Protein AF-A0A5D6Y4S0-F1 (afdb_monomer_lite)

pLDDT: mean 73.16, std 20.16, range [40.16, 93.31]

Foldseek 3Di:
DDDDDDDDDDPPPPPPPPPPDDDPDDDDDDPDDDDDPVLLVVLLVVCVVCVPDQLQNSQVCSCVVVVGPDGHDSVRSVVSNVPDD

Secondary structure (DSSP, 8-state):
----------S-SSSSSSSS----------------HHHHHHHHHHHHH-TTS-HHHHHHHHHHHHT-SSPPPHHHHHHHHHH--

Radius of gyration: 20.18 Å; chains: 1; bounding box: 66×24×46 Å

Structure (mmCIF, N/CA/C/O backbone):
data_AF-A0A5D6Y4S0-F1
#
_entry.id   AF-A0A5D6Y4S0-F1
#
loop_
_atom_site.group_PDB
_atom_site.id
_atom_site.type_symbol
_atom_site.label_atom_id
_atom_site.label_alt_id
_atom_site.label_comp_id
_atom_site.label_asym_id
_atom_site.label_entity_id
_atom_site.label_seq_id
_atom_site.pdbx_PDB_ins_code
_atom_site.Cartn_x
_atom_site.Cartn_y
_atom_site.Cartn_z
_atom_site.occupancy
_atom_site.B_iso_or_equiv
_atom_site.auth_seq_id
_atom_site.auth_comp_id
_atom_site.auth_asym_id
_atom_site.auth_atom_id
_atom_site.pdbx_PDB_mode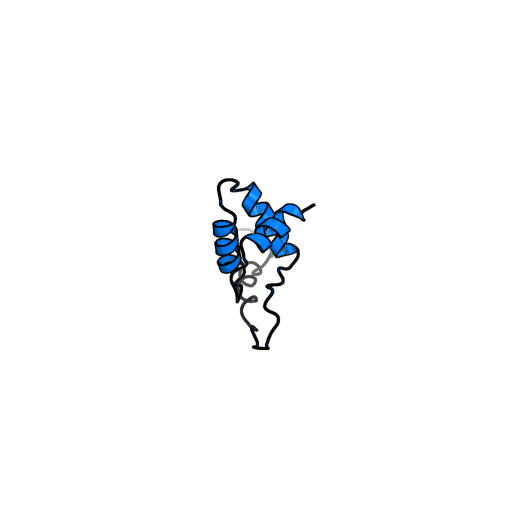l_num
ATOM 1 N N . MET A 1 1 ? 48.718 10.482 35.234 1.00 40.16 1 MET A N 1
ATOM 2 C CA . MET A 1 1 ? 47.981 9.992 34.049 1.00 40.16 1 MET A CA 1
ATOM 3 C C . MET A 1 1 ? 46.584 10.585 34.099 1.00 40.16 1 MET A C 1
ATOM 5 O O . MET A 1 1 ? 45.947 10.514 35.139 1.00 40.16 1 MET A O 1
ATOM 9 N N . TRP A 1 2 ? 46.200 11.305 33.047 1.00 40.59 2 TRP A N 1
ATOM 10 C CA . TRP A 1 2 ? 45.026 12.177 33.002 1.00 40.59 2 TRP A CA 1
ATOM 11 C C . TRP A 1 2 ? 43.698 11.414 32.937 1.00 40.59 2 TRP A C 1
ATOM 13 O O . TRP A 1 2 ? 43.522 10.545 32.088 1.00 40.59 2 TRP A O 1
ATOM 23 N N . CYS A 1 3 ? 42.740 11.832 33.769 1.00 42.94 3 CYS A N 1
ATOM 24 C CA . CYS A 1 3 ? 41.313 11.639 33.530 1.00 42.94 3 CYS A CA 1
ATOM 25 C C . CYS A 1 3 ? 40.872 12.498 32.335 1.00 42.94 3 CYS A C 1
ATOM 27 O O . CYS A 1 3 ? 41.146 13.701 32.311 1.00 42.94 3 CYS A O 1
ATOM 29 N N . LYS A 1 4 ? 40.130 11.917 31.386 1.00 49.09 4 LYS A N 1
ATOM 30 C CA . LYS A 1 4 ? 39.271 12.674 30.466 1.00 49.09 4 LYS A CA 1
ATOM 31 C C . LYS A 1 4 ? 37.826 12.193 30.571 1.00 49.09 4 LYS A C 1
ATOM 33 O O . LYS A 1 4 ? 37.543 11.001 30.614 1.00 49.09 4 LYS A O 1
ATOM 38 N N . LYS A 1 5 ? 36.971 13.205 30.665 1.00 46.03 5 LYS A N 1
ATOM 39 C CA . LYS A 1 5 ? 35.521 13.244 30.822 1.00 46.03 5 LYS A CA 1
ATOM 40 C C . LYS A 1 5 ? 34.758 12.880 29.541 1.00 46.03 5 LYS A C 1
ATOM 42 O O . LYS A 1 5 ? 35.256 13.121 28.448 1.00 46.03 5 LYS A O 1
ATOM 47 N N . GLU A 1 6 ? 33.526 12.416 29.765 1.00 45.16 6 GLU A N 1
ATOM 48 C CA . GLU A 1 6 ? 32.270 12.700 29.042 1.00 45.16 6 GLU A CA 1
ATOM 49 C C . GLU A 1 6 ? 32.245 12.703 27.502 1.00 45.16 6 GLU A C 1
ATOM 51 O O . GLU A 1 6 ? 32.706 13.627 26.837 1.00 45.16 6 GLU A O 1
ATOM 56 N N . SER A 1 7 ? 31.465 11.772 26.950 1.00 42.91 7 SER A N 1
ATOM 57 C CA . SER A 1 7 ? 30.382 12.128 26.024 1.00 42.91 7 SER A CA 1
ATOM 58 C C . SER A 1 7 ? 29.261 11.099 26.117 1.00 42.91 7 SER A C 1
ATOM 60 O O . SER A 1 7 ? 29.286 10.026 25.523 1.00 42.91 7 SER A O 1
ATOM 62 N N . THR A 1 8 ? 28.287 11.463 26.941 1.00 53.00 8 THR A N 1
ATOM 63 C CA . THR A 1 8 ? 26.887 11.063 26.879 1.00 53.00 8 THR A CA 1
ATOM 64 C C . THR A 1 8 ? 26.379 11.120 25.442 1.00 53.00 8 THR A C 1
ATOM 66 O O . THR A 1 8 ? 26.558 12.144 24.795 1.00 53.00 8 THR A O 1
ATOM 69 N N . LEU A 1 9 ? 25.725 10.056 24.978 1.00 49.41 9 LEU A N 1
ATOM 70 C CA . LEU A 1 9 ? 24.474 10.047 24.202 1.00 49.41 9 LEU A CA 1
ATOM 71 C C . LEU A 1 9 ? 24.099 8.573 23.920 1.00 49.41 9 LEU A C 1
ATOM 73 O O . LEU A 1 9 ? 24.964 7.700 23.927 1.00 49.41 9 LEU A O 1
ATOM 77 N N . PRO A 1 10 ? 22.802 8.249 23.837 1.00 49.78 10 PRO A N 1
ATOM 78 C CA . PRO A 1 10 ? 22.156 7.486 24.895 1.00 49.78 10 PRO A CA 1
ATOM 79 C C . PRO A 1 10 ? 21.567 6.159 24.404 1.00 49.78 10 PRO A C 1
ATOM 81 O O . PRO A 1 10 ? 21.386 5.921 23.212 1.00 49.78 10 PRO A O 1
ATOM 84 N N . ALA A 1 11 ? 21.213 5.315 25.372 1.00 48.91 11 ALA A N 1
ATOM 85 C 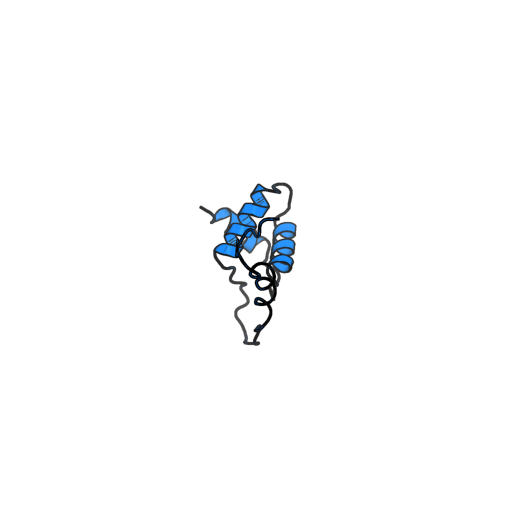CA . ALA A 1 11 ? 20.463 4.070 25.241 1.00 48.91 11 ALA A CA 1
ATOM 86 C C . ALA A 1 11 ? 19.027 4.276 24.697 1.00 48.91 11 ALA A C 1
ATOM 88 O O . ALA A 1 11 ? 18.051 3.957 25.367 1.00 48.91 11 ALA A O 1
ATOM 89 N N . LEU A 1 12 ? 18.886 4.831 23.488 1.00 45.72 12 LEU A N 1
ATOM 90 C CA . LEU A 1 12 ? 17.596 5.101 22.837 1.00 45.72 12 LEU A CA 1
ATOM 91 C C . LEU A 1 12 ? 17.381 4.329 21.524 1.00 45.72 12 LEU A C 1
ATOM 93 O O . LEU A 1 12 ? 16.285 4.376 20.979 1.00 45.72 12 LEU A O 1
ATOM 97 N N . CYS A 1 13 ? 18.358 3.559 21.034 1.00 41.09 13 CYS A N 1
ATOM 98 C CA . CYS A 1 13 ? 18.204 2.810 19.774 1.00 41.09 13 CYS A CA 1
ATOM 99 C C . CYS A 1 13 ? 17.642 1.384 19.920 1.00 41.09 13 CYS A C 1
ATOM 101 O O . CYS A 1 13 ? 17.443 0.715 18.912 1.00 41.09 13 CYS A O 1
ATOM 103 N N . LEU A 1 14 ? 17.358 0.906 21.136 1.00 45.69 14 LEU A N 1
ATOM 104 C CA . LEU A 1 14 ? 16.822 -0.449 21.364 1.00 45.69 14 LEU A CA 1
ATOM 105 C C . LEU A 1 14 ? 15.361 -0.479 21.841 1.00 45.69 14 LEU A C 1
ATOM 107 O O . LEU A 1 14 ? 14.828 -1.552 22.099 1.00 45.69 14 LE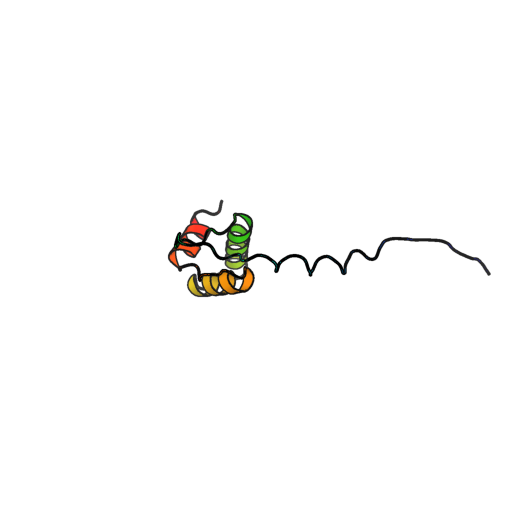U A O 1
ATOM 111 N N . ALA A 1 15 ? 14.691 0.675 21.899 1.00 47.47 15 ALA A N 1
ATOM 112 C CA . ALA A 1 15 ? 13.318 0.800 22.398 1.00 47.47 15 ALA A CA 1
ATOM 113 C C . ALA A 1 15 ? 12.308 1.291 21.340 1.00 47.47 15 ALA A C 1
ATOM 115 O O . ALA A 1 15 ? 11.295 1.883 21.699 1.00 47.47 15 ALA A O 1
ATOM 116 N N . TYR A 1 16 ? 12.562 1.066 20.043 1.00 48.78 16 TYR A N 1
ATOM 117 C CA . TYR A 1 16 ? 11.631 1.468 18.971 1.00 48.78 16 TYR A CA 1
ATOM 118 C C . TYR A 1 16 ? 10.982 0.299 18.205 1.00 48.78 16 TYR A C 1
ATOM 120 O O . TYR A 1 16 ? 10.128 0.523 17.357 1.00 48.78 16 TYR A O 1
ATOM 128 N N . CYS A 1 17 ? 11.317 -0.960 18.513 1.00 45.06 17 CYS A N 1
ATOM 129 C CA . CYS A 1 17 ? 10.771 -2.117 17.782 1.00 45.06 17 CYS A CA 1
ATOM 130 C C . CYS A 1 17 ? 9.606 -2.843 18.482 1.00 45.06 17 CYS A C 1
ATOM 132 O O . CYS A 1 17 ? 9.198 -3.897 18.008 1.00 45.06 17 CYS A O 1
ATOM 134 N N . GLN A 1 18 ? 9.066 -2.332 19.597 1.00 48.66 18 GLN A N 1
ATOM 135 C CA . GLN A 1 18 ? 8.084 -3.074 20.416 1.00 48.66 18 GLN A CA 1
ATOM 136 C C . GLN A 1 18 ? 6.698 -2.422 20.561 1.00 48.66 18 GLN A C 1
ATOM 138 O O . GLN A 1 18 ? 5.905 -2.854 21.390 1.00 48.66 18 GLN A O 1
ATOM 143 N N . THR A 1 19 ? 6.349 -1.425 19.747 1.00 48.16 19 THR A N 1
ATOM 144 C CA . THR A 1 19 ? 5.053 -0.724 19.866 1.00 48.16 19 THR A CA 1
ATOM 145 C C . THR A 1 19 ? 4.235 -0.685 18.57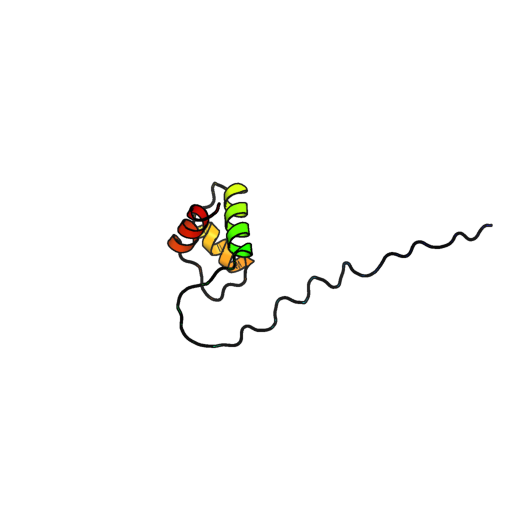8 1.00 48.16 19 THR A C 1
ATOM 147 O O . THR A 1 19 ? 3.564 0.305 18.308 1.00 48.16 19 THR A O 1
ATOM 150 N N . ILE A 1 20 ? 4.211 -1.775 17.805 1.00 53.47 20 ILE A N 1
ATOM 151 C CA . ILE A 1 20 ? 3.159 -2.004 16.797 1.00 53.47 20 ILE A CA 1
ATOM 152 C C . ILE A 1 20 ? 2.755 -3.484 16.798 1.00 53.47 20 ILE A C 1
ATOM 154 O O . ILE A 1 20 ? 3.035 -4.187 15.842 1.00 53.47 20 ILE A O 1
ATOM 158 N N . ASP A 1 21 ? 2.136 -3.987 17.871 1.00 50.53 21 ASP A N 1
ATOM 159 C CA . ASP A 1 21 ? 1.335 -5.225 17.754 1.00 50.53 21 ASP A CA 1
ATOM 160 C C . ASP A 1 21 ? 0.283 -5.406 18.859 1.00 50.53 21 ASP A C 1
ATOM 162 O O . ASP A 1 21 ? 0.046 -6.505 19.341 1.00 50.53 21 ASP A O 1
ATOM 166 N N . GLN A 1 22 ? -0.376 -4.340 19.324 1.00 56.19 22 GLN A N 1
ATOM 167 C CA . GLN A 1 22 ? -1.518 -4.526 20.226 1.00 56.19 22 GLN A CA 1
ATOM 168 C C . GLN A 1 22 ? -2.651 -3.561 19.906 1.00 56.19 22 GLN A C 1
ATOM 170 O O . GLN A 1 22 ? -2.696 -2.452 20.434 1.00 56.19 22 GLN A O 1
ATOM 175 N N . ARG A 1 23 ? -3.568 -4.023 19.040 1.00 49.12 23 ARG A N 1
ATOM 176 C CA . ARG A 1 23 ? -5.043 -3.902 19.127 1.00 49.12 23 ARG A CA 1
ATOM 177 C C . ARG A 1 23 ? -5.676 -4.087 17.744 1.00 49.12 23 ARG A C 1
ATOM 179 O O . ARG A 1 23 ? -6.127 -3.134 17.119 1.00 49.12 23 ARG A O 1
ATOM 186 N N . ALA A 1 24 ? -5.786 -5.335 17.299 1.00 49.03 24 ALA A N 1
ATOM 187 C CA . ALA A 1 24 ? -6.841 -5.714 16.365 1.00 49.03 24 ALA A CA 1
ATOM 188 C C . ALA A 1 24 ? -8.056 -6.176 17.187 1.00 49.03 24 ALA A C 1
ATOM 190 O O . ALA A 1 24 ? -8.302 -7.365 17.366 1.00 49.03 24 ALA A O 1
ATOM 191 N N . THR A 1 25 ? -8.783 -5.222 17.774 1.00 50.84 25 THR A N 1
ATOM 192 C CA . THR A 1 25 ? -10.109 -5.491 18.343 1.00 50.84 25 THR A CA 1
ATOM 193 C C . THR A 1 25 ? -11.093 -5.715 17.204 1.00 50.84 25 THR A C 1
ATOM 195 O O . THR A 1 25 ? -11.257 -4.858 16.337 1.00 50.84 25 THR A O 1
ATOM 198 N N . ALA A 1 26 ? -11.733 -6.879 17.225 1.00 57.62 26 ALA A N 1
ATOM 199 C CA . ALA A 1 26 ? -12.814 -7.269 16.339 1.00 57.62 26 ALA A CA 1
ATOM 200 C C . ALA A 1 26 ? -13.948 -6.228 16.312 1.00 57.62 26 ALA A C 1
ATOM 202 O O . ALA A 1 26 ? -14.476 -5.878 17.364 1.00 57.62 26 ALA A O 1
ATOM 203 N N . ALA A 1 27 ? -14.350 -5.793 15.112 1.00 45.84 27 ALA A N 1
ATOM 204 C CA . ALA A 1 27 ? -15.673 -5.228 14.841 1.00 45.84 27 ALA A CA 1
ATOM 205 C C . ALA A 1 27 ? -15.955 -5.190 13.323 1.00 45.84 27 ALA A C 1
ATOM 207 O O . ALA A 1 27 ? -15.456 -4.338 12.596 1.00 45.84 27 ALA A O 1
ATOM 208 N N . THR A 1 28 ? -16.731 -6.177 12.871 1.00 46.88 28 THR A N 1
ATOM 209 C CA . THR A 1 28 ? -17.793 -6.116 11.844 1.00 46.88 28 THR A CA 1
ATOM 210 C C . THR A 1 28 ? -17.723 -5.094 10.690 1.00 46.88 28 THR A C 1
ATOM 212 O O . THR A 1 28 ? -17.967 -3.904 10.856 1.00 46.88 28 THR A O 1
ATOM 215 N N . THR A 1 29 ? -17.587 -5.663 9.485 1.00 48.91 29 THR A N 1
ATOM 216 C CA . THR A 1 29 ? -18.363 -5.358 8.262 1.00 48.91 29 THR A CA 1
ATOM 217 C C . THR A 1 29 ? -18.227 -3.973 7.622 1.00 48.91 29 THR A C 1
ATOM 219 O O . THR A 1 29 ? -19.195 -3.228 7.542 1.00 48.91 29 THR A O 1
ATOM 222 N N . ILE A 1 30 ? -17.071 -3.713 6.999 1.00 48.56 30 ILE A N 1
ATOM 223 C CA . ILE A 1 30 ? -16.994 -3.144 5.638 1.00 48.56 30 ILE A CA 1
ATOM 224 C C . ILE A 1 30 ? -15.855 -3.876 4.917 1.00 48.56 30 ILE A C 1
ATOM 226 O O . ILE A 1 30 ? -14.700 -3.803 5.319 1.00 48.56 30 ILE A O 1
ATOM 230 N N . GLU A 1 31 ? -16.167 -4.609 3.850 1.00 54.94 31 GLU A N 1
ATOM 231 C CA . GLU A 1 31 ? -15.257 -5.542 3.163 1.00 54.94 31 GLU A CA 1
ATOM 232 C C . GLU A 1 31 ? -14.100 -4.895 2.370 1.00 54.94 31 GLU A C 1
ATOM 234 O O . GLU A 1 31 ? -13.441 -5.575 1.573 1.00 54.94 31 GLU A O 1
ATOM 239 N N . ASN A 1 32 ? -13.838 -3.604 2.585 1.00 56.53 32 ASN A N 1
ATOM 240 C CA . ASN A 1 32 ? -12.828 -2.823 1.884 1.00 56.53 32 ASN A CA 1
ATOM 241 C C . ASN A 1 32 ? -11.651 -2.519 2.810 1.00 56.53 32 ASN A C 1
ATOM 243 O O . ASN A 1 32 ? -11.780 -1.776 3.779 1.00 56.53 32 ASN A O 1
ATOM 247 N N . ILE A 1 33 ? -10.482 -3.064 2.476 1.00 71.38 33 ILE A N 1
ATOM 248 C CA . ILE A 1 33 ? -9.225 -2.736 3.153 1.00 71.38 33 ILE A CA 1
ATOM 249 C C . ILE A 1 33 ? -8.911 -1.267 2.876 1.00 71.38 33 ILE A C 1
ATOM 251 O O . ILE A 1 33 ? -8.628 -0.887 1.736 1.00 71.38 33 ILE A O 1
ATOM 255 N N . LEU A 1 34 ? -8.960 -0.442 3.918 1.00 79.19 34 LEU A N 1
ATOM 256 C CA . LEU A 1 34 ? -8.563 0.953 3.833 1.00 79.19 34 LEU A CA 1
ATOM 257 C C . LEU A 1 34 ? -7.065 1.060 4.136 1.00 79.19 34 LEU A C 1
ATOM 259 O O . LEU A 1 34 ? -6.651 1.045 5.291 1.00 79.19 34 LEU A O 1
ATOM 263 N N . LEU A 1 35 ? -6.249 1.147 3.085 1.00 85.25 35 LEU A N 1
ATOM 264 C CA . LEU A 1 35 ? -4.817 1.405 3.225 1.00 85.25 35 LEU A CA 1
ATOM 265 C C . LEU A 1 35 ? -4.583 2.884 3.529 1.00 85.25 35 LEU A C 1
ATOM 267 O O . LEU A 1 35 ? -5.097 3.757 2.825 1.00 85.25 35 LEU A O 1
ATOM 271 N N . THR A 1 36 ? -3.777 3.163 4.550 1.00 88.69 36 THR A N 1
ATOM 272 C CA . THR A 1 36 ? -3.346 4.525 4.889 1.00 88.69 36 THR A CA 1
ATOM 273 C C . THR A 1 36 ? -2.481 5.118 3.776 1.00 88.69 36 THR A C 1
ATOM 275 O O . THR A 1 36 ? -1.864 4.398 2.990 1.00 88.69 36 THR A O 1
ATOM 278 N N . LYS A 1 37 ? -2.374 6.450 3.725 1.00 86.31 37 LYS A N 1
ATOM 279 C CA . LYS A 1 37 ? -1.573 7.140 2.701 1.00 86.31 37 LYS A CA 1
ATOM 280 C C . LYS A 1 37 ? -0.092 6.735 2.731 1.00 86.31 37 LYS A C 1
ATOM 282 O O . LYS A 1 37 ? 0.522 6.610 1.680 1.00 86.31 37 LYS A O 1
ATOM 287 N N . LEU A 1 38 ? 0.461 6.463 3.915 1.00 88.19 38 LEU A N 1
ATOM 288 C CA . LEU A 1 38 ? 1.835 5.968 4.054 1.00 88.19 38 LEU A CA 1
ATOM 289 C C . LEU A 1 38 ? 1.996 4.560 3.468 1.00 88.19 38 LEU A C 1
ATOM 291 O O . LEU A 1 38 ? 2.924 4.328 2.704 1.00 88.19 38 LEU A O 1
ATOM 295 N N . GLN A 1 39 ? 1.061 3.648 3.744 1.00 90.00 39 GLN A N 1
ATOM 296 C CA . GLN A 1 39 ? 1.079 2.299 3.163 1.00 90.00 39 GLN A CA 1
ATOM 297 C C . GLN A 1 39 ? 0.931 2.335 1.637 1.00 90.00 39 GLN A C 1
ATOM 299 O O . GLN A 1 39 ? 1.620 1.606 0.927 1.00 90.00 39 GLN A O 1
ATOM 304 N N . GLN A 1 40 ? 0.073 3.219 1.122 1.00 91.19 40 GLN A N 1
ATOM 305 C CA . GLN A 1 40 ? -0.079 3.447 -0.317 1.00 91.19 40 GLN A CA 1
ATOM 306 C C . GLN A 1 40 ? 1.230 3.930 -0.957 1.00 91.19 40 GLN A C 1
ATOM 308 O O . GLN A 1 40 ? 1.639 3.392 -1.985 1.00 91.19 40 GLN A O 1
ATOM 313 N N . LEU A 1 41 ? 1.925 4.882 -0.325 1.00 91.38 41 LEU A N 1
ATOM 314 C CA . LEU A 1 41 ? 3.238 5.349 -0.778 1.00 91.38 41 LEU A CA 1
ATOM 315 C C . LEU A 1 41 ? 4.284 4.230 -0.741 1.00 91.38 41 LEU A C 1
ATOM 317 O O . LEU A 1 41 ? 5.026 4.062 -1.703 1.00 91.38 41 LEU A O 1
ATOM 321 N N . SER A 1 42 ? 4.307 3.411 0.313 1.00 92.38 42 SER A N 1
ATOM 322 C CA . SER A 1 42 ? 5.205 2.256 0.398 1.00 92.38 42 SER A CA 1
ATOM 323 C C . SER A 1 42 ? 4.965 1.241 -0.726 1.00 92.38 42 SER A C 1
ATOM 325 O O . SER A 1 42 ? 5.930 0.719 -1.279 1.00 92.38 42 SER A O 1
ATOM 327 N N . ILE A 1 43 ? 3.709 0.999 -1.122 1.00 91.81 43 ILE A N 1
ATOM 328 C CA . ILE A 1 43 ? 3.375 0.155 -2.286 1.00 91.81 43 ILE A CA 1
ATOM 329 C C . ILE A 1 43 ? 3.916 0.766 -3.584 1.00 91.81 43 ILE A C 1
ATOM 331 O O . ILE A 1 43 ? 4.472 0.051 -4.419 1.00 91.81 43 ILE A O 1
ATOM 335 N N . CYS A 1 44 ? 3.791 2.083 -3.754 1.00 92.75 44 CYS A N 1
ATOM 336 C CA . CYS A 1 44 ? 4.300 2.779 -4.936 1.00 92.75 44 CYS A CA 1
ATOM 337 C C . CYS A 1 44 ? 5.830 2.728 -5.001 1.00 92.75 44 CYS A C 1
ATOM 339 O O . CYS A 1 44 ? 6.386 2.354 -6.032 1.00 92.75 44 CYS A O 1
ATOM 341 N N . ASN A 1 45 ? 6.508 2.989 -3.883 1.00 93.06 45 ASN A N 1
ATOM 342 C CA . ASN A 1 45 ? 7.961 2.856 -3.784 1.00 93.06 45 ASN A CA 1
ATOM 343 C C . ASN A 1 45 ? 8.402 1.430 -4.116 1.00 93.06 45 ASN A C 1
ATOM 345 O O . ASN A 1 45 ? 9.314 1.235 -4.916 1.00 93.06 45 ASN A O 1
ATOM 349 N N . ARG A 1 46 ? 7.686 0.420 -3.606 1.00 92.56 46 ARG A N 1
ATOM 350 C CA . ARG A 1 46 ? 7.994 -0.980 -3.903 1.00 92.56 46 ARG A CA 1
ATOM 351 C C . ARG A 1 46 ? 7.853 -1.317 -5.386 1.00 92.56 46 ARG A C 1
ATOM 353 O O . ARG A 1 46 ? 8.653 -2.081 -5.921 1.00 92.56 46 ARG A O 1
ATOM 360 N N . ARG A 1 47 ? 6.866 -0.729 -6.069 1.00 92.06 47 ARG A N 1
ATOM 361 C CA . ARG A 1 47 ? 6.699 -0.853 -7.524 1.00 92.06 47 ARG A CA 1
ATOM 362 C C . ARG A 1 47 ? 7.848 -0.197 -8.295 1.00 92.06 47 ARG A C 1
ATOM 364 O O . ARG A 1 47 ? 8.247 -0.742 -9.320 1.00 92.06 47 ARG A O 1
ATOM 371 N N . VAL A 1 48 ? 8.361 0.939 -7.825 1.00 90.94 48 VAL A N 1
ATOM 372 C CA . VAL A 1 48 ? 9.509 1.633 -8.438 1.00 90.94 48 VAL A CA 1
ATOM 373 C C . VAL A 1 48 ? 10.800 0.836 -8.243 1.00 90.94 48 VAL A C 1
ATOM 375 O O . VAL A 1 48 ? 11.547 0.649 -9.199 1.00 90.94 48 VAL A O 1
ATOM 378 N N . GLU A 1 49 ? 11.035 0.311 -7.040 1.00 92.81 49 GLU A N 1
ATOM 379 C CA . GLU A 1 49 ? 12.187 -0.549 -6.736 1.00 92.81 49 GLU A CA 1
ATOM 380 C C . GLU A 1 49 ? 12.161 -1.855 -7.538 1.00 92.81 49 GLU A C 1
ATOM 382 O O . GLU A 1 49 ? 13.198 -2.356 -7.972 1.00 92.81 49 GLU A O 1
ATOM 387 N N . MET A 1 50 ? 10.968 -2.430 -7.720 1.00 91.19 50 MET A N 1
ATOM 388 C CA . MET A 1 50 ? 10.782 -3.742 -8.335 1.00 91.19 50 MET A CA 1
ATOM 389 C C . MET A 1 50 ? 9.663 -3.713 -9.389 1.00 91.19 50 MET A C 1
ATOM 391 O O . MET A 1 50 ? 8.596 -4.305 -9.194 1.00 91.19 50 MET A O 1
ATOM 395 N N . PRO A 1 51 ? 9.898 -3.097 -10.562 1.00 89.50 51 PRO A N 1
ATOM 396 C CA . PRO A 1 51 ? 8.872 -2.933 -11.598 1.00 89.50 51 PRO A CA 1
ATOM 397 C C . PRO A 1 51 ? 8.420 -4.257 -12.228 1.00 89.50 51 PRO A C 1
ATOM 399 O O . PRO A 1 51 ? 7.372 -4.308 -12.872 1.00 89.50 51 PRO A O 1
ATOM 402 N N . ARG A 1 52 ? 9.196 -5.332 -12.031 1.00 91.75 52 ARG A N 1
ATOM 403 C CA . ARG A 1 52 ? 8.888 -6.690 -12.501 1.00 91.75 52 ARG A CA 1
ATOM 404 C C . ARG A 1 52 ? 7.830 -7.403 -11.660 1.00 91.75 52 ARG A C 1
ATOM 406 O O . ARG A 1 52 ? 7.257 -8.369 -12.152 1.00 91.75 52 ARG A O 1
ATOM 413 N N . LEU A 1 53 ? 7.580 -6.958 -10.424 1.00 88.81 53 LEU A N 1
ATOM 414 C CA . LEU A 1 53 ? 6.555 -7.570 -9.580 1.00 88.81 53 LEU A CA 1
ATOM 415 C C . LEU A 1 53 ? 5.182 -7.375 -10.211 1.00 88.81 53 LEU A C 1
ATOM 417 O O . LEU A 1 53 ? 4.835 -6.275 -10.654 1.00 88.81 53 LEU A O 1
ATOM 421 N N . SER A 1 54 ? 4.378 -8.430 -10.233 1.00 92.00 54 SER A N 1
ATOM 422 C CA . SER A 1 54 ? 2.988 -8.309 -10.641 1.00 92.00 54 SER A CA 1
ATOM 423 C C . SER A 1 54 ? 2.182 -7.564 -9.572 1.00 92.00 54 SER A C 1
ATOM 425 O O . SER A 1 54 ? 2.586 -7.425 -8.417 1.00 92.00 54 SER A O 1
ATOM 427 N N . TYR A 1 55 ? 0.997 -7.082 -9.942 1.00 91.69 55 TYR A N 1
ATOM 428 C CA . TYR A 1 55 ? 0.082 -6.473 -8.971 1.00 91.69 55 TYR A CA 1
ATOM 429 C C . TYR A 1 55 ? -0.383 -7.464 -7.892 1.00 91.69 55 TYR A C 1
ATOM 431 O O . TYR A 1 55 ? -0.713 -7.035 -6.790 1.00 91.69 55 TYR A O 1
ATOM 439 N N . ASN A 1 56 ? -0.395 -8.768 -8.196 1.00 92.19 56 ASN A N 1
ATOM 440 C CA . ASN A 1 56 ? -0.710 -9.810 -7.218 1.00 92.19 56 ASN A CA 1
ATOM 441 C C . ASN A 1 56 ? 0.436 -9.983 -6.216 1.00 92.19 56 ASN A C 1
ATOM 443 O O . ASN A 1 56 ? 0.178 -10.031 -5.018 1.00 92.19 56 ASN A O 1
ATOM 447 N N . ASP A 1 57 ? 1.684 -9.968 -6.687 1.00 92.69 57 ASP A N 1
ATOM 448 C CA . ASP A 1 57 ? 2.856 -10.064 -5.805 1.00 92.69 57 ASP A CA 1
ATOM 449 C C . ASP A 1 57 ? 2.953 -8.836 -4.893 1.00 92.69 57 ASP A C 1
ATOM 451 O O . ASP A 1 57 ? 3.271 -8.943 -3.713 1.00 92.69 57 ASP A O 1
ATOM 455 N N . LEU A 1 58 ? 2.620 -7.650 -5.414 1.00 92.31 58 LEU A N 1
ATOM 456 C CA . LEU A 1 58 ? 2.544 -6.424 -4.614 1.00 92.31 58 LEU A CA 1
ATOM 457 C C . LEU A 1 58 ? 1.4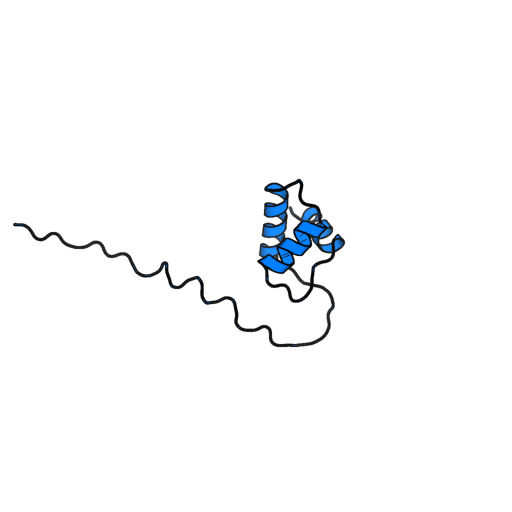14 -6.472 -3.581 1.00 92.31 58 LEU A C 1
ATOM 459 O O . LEU A 1 58 ? 1.578 -5.945 -2.482 1.00 92.31 58 LEU A O 1
ATOM 463 N N . ALA A 1 59 ? 0.283 -7.100 -3.908 1.00 91.88 59 ALA A N 1
ATOM 464 C CA . ALA A 1 59 ? -0.813 -7.303 -2.967 1.00 91.88 59 ALA A CA 1
ATOM 465 C C . ALA A 1 59 ? -0.439 -8.274 -1.838 1.00 91.88 59 ALA A C 1
ATOM 467 O O . ALA A 1 59 ? -0.730 -8.020 -0.666 1.00 91.88 59 ALA A O 1
ATOM 468 N N . GLU A 1 60 ? 0.219 -9.378 -2.188 1.00 92.81 60 GLU A N 1
ATOM 469 C CA . GLU A 1 60 ? 0.728 -10.356 -1.229 1.00 92.81 60 GLU A CA 1
ATOM 470 C C . GLU A 1 60 ? 1.789 -9.729 -0.327 1.00 92.81 60 GLU A C 1
ATOM 472 O O . GLU A 1 60 ? 1.673 -9.782 0.898 1.00 92.81 60 GLU A O 1
ATOM 477 N N . TRP A 1 61 ? 2.751 -9.024 -0.922 1.00 93.31 61 TRP A N 1
ATOM 478 C CA . TRP A 1 61 ? 3.742 -8.262 -0.177 1.00 93.31 61 TRP A CA 1
ATOM 479 C C . TRP A 1 61 ? 3.088 -7.250 0.769 1.00 93.31 61 TRP A C 1
ATOM 481 O O . TRP A 1 61 ? 3.452 -7.217 1.938 1.00 93.31 61 TRP A O 1
ATOM 491 N N . ALA A 1 62 ? 2.100 -6.471 0.316 1.00 90.88 62 ALA A N 1
ATOM 492 C CA . ALA A 1 62 ? 1.417 -5.486 1.157 1.00 90.88 62 ALA A CA 1
ATOM 493 C C . ALA A 1 62 ? 0.657 -6.138 2.323 1.00 90.88 62 ALA A C 1
ATOM 495 O O . ALA A 1 62 ? 0.633 -5.592 3.424 1.00 90.88 62 ALA A O 1
ATOM 496 N N . SER A 1 63 ? 0.068 -7.316 2.102 1.00 90.75 63 SER A N 1
ATOM 497 C CA . SER A 1 63 ? -0.603 -8.083 3.162 1.00 90.75 63 SER A CA 1
ATOM 498 C C . SER A 1 63 ? 0.376 -8.500 4.247 1.00 90.75 63 SER A C 1
ATOM 500 O O . SER A 1 63 ? 0.124 -8.256 5.425 1.00 90.75 63 SER A O 1
ATOM 502 N N . ASN A 1 64 ? 1.513 -9.060 3.832 1.00 89.31 64 ASN A N 1
ATOM 503 C CA . ASN A 1 64 ? 2.546 -9.548 4.737 1.00 89.31 64 ASN A CA 1
ATOM 504 C C . ASN A 1 64 ? 3.283 -8.394 5.435 1.00 89.31 64 ASN A C 1
ATOM 506 O O . ASN A 1 64 ? 3.554 -8.467 6.628 1.00 89.31 64 ASN A O 1
ATOM 510 N N . ALA A 1 65 ? 3.574 -7.308 4.714 1.00 89.00 65 ALA A N 1
ATOM 511 C CA . ALA A 1 65 ? 4.325 -6.165 5.228 1.00 89.00 65 ALA A CA 1
ATOM 512 C C . ALA A 1 65 ? 3.517 -5.300 6.207 1.00 89.00 65 ALA A C 1
ATOM 514 O O . ALA A 1 65 ? 4.095 -4.719 7.121 1.00 89.00 65 ALA A O 1
ATOM 515 N N . PHE A 1 66 ? 2.198 -5.190 6.016 1.00 88.50 66 PHE A N 1
ATOM 516 C CA . PHE A 1 66 ? 1.338 -4.338 6.846 1.00 88.50 66 PHE A CA 1
ATOM 517 C C . PHE A 1 66 ? 0.427 -5.117 7.801 1.00 88.50 66 PHE A C 1
ATOM 519 O O . PHE A 1 66 ? -0.395 -4.494 8.469 1.00 88.50 66 PHE A O 1
ATOM 526 N N . GLY A 1 67 ? 0.536 -6.450 7.849 1.00 85.00 67 GLY A N 1
ATOM 527 C CA . GLY A 1 67 ? -0.307 -7.293 8.702 1.00 85.00 67 GLY A CA 1
ATOM 528 C C . GLY A 1 67 ? -1.797 -7.128 8.400 1.00 85.00 67 GLY A C 1
ATOM 529 O O . GLY A 1 67 ? -2.617 -7.026 9.312 1.00 85.00 67 GLY A O 1
ATOM 530 N N . LEU A 1 68 ? -2.159 -7.014 7.117 1.00 84.69 68 LEU A N 1
ATOM 531 C CA . LEU A 1 68 ? -3.542 -6.733 6.734 1.00 84.69 68 LEU A CA 1
ATOM 532 C C . LEU A 1 68 ? -4.427 -7.938 7.062 1.00 84.69 68 LEU A C 1
ATOM 534 O O . LEU A 1 68 ? -4.172 -9.047 6.602 1.00 84.69 68 LEU A O 1
ATOM 538 N N . ALA A 1 69 ? -5.527 -7.698 7.778 1.00 82.12 69 ALA A N 1
ATOM 539 C CA . ALA A 1 69 ? -6.506 -8.738 8.105 1.00 82.12 69 ALA A CA 1
ATOM 540 C C . ALA A 1 69 ? -7.160 -9.373 6.861 1.00 82.12 69 ALA A C 1
ATOM 542 O O . ALA A 1 69 ? -7.708 -10.470 6.929 1.00 82.12 69 ALA A O 1
ATOM 543 N N . LYS A 1 70 ? -7.122 -8.678 5.719 1.00 82.56 70 LYS A N 1
ATOM 544 C CA . LYS A 1 70 ? -7.616 -9.162 4.430 1.00 82.56 70 LYS A CA 1
ATOM 545 C C . LYS A 1 70 ? -6.606 -8.806 3.344 1.00 82.56 70 LYS A C 1
ATOM 547 O O . LYS A 1 70 ? -6.001 -7.734 3.377 1.00 82.56 70 LYS A O 1
ATOM 552 N N . HIS A 1 71 ? -6.463 -9.696 2.366 1.00 85.44 71 HIS A N 1
ATOM 553 C CA . HIS A 1 71 ? -5.588 -9.500 1.213 1.00 85.44 71 HIS A CA 1
ATOM 554 C C . HIS A 1 71 ? -6.175 -8.446 0.252 1.00 85.44 71 HIS A C 1
ATOM 556 O O . HIS A 1 71 ? -7.353 -8.546 -0.115 1.00 85.44 71 HIS A O 1
ATOM 562 N N . PRO A 1 72 ? -5.417 -7.402 -0.138 1.00 85.62 72 PRO A N 1
ATOM 563 C CA . PRO A 1 72 ? -5.902 -6.379 -1.045 1.00 85.62 72 PRO A CA 1
ATOM 564 C C . PRO A 1 72 ? -6.019 -6.955 -2.452 1.00 85.62 72 PRO A C 1
ATOM 566 O O . PRO A 1 72 ? -5.072 -7.491 -3.009 1.00 85.62 72 PRO A O 1
ATOM 569 N N . GLY A 1 73 ? -7.187 -6.799 -3.071 1.00 88.44 73 GLY A N 1
ATOM 570 C CA . GLY A 1 73 ? -7.374 -7.252 -4.444 1.00 88.44 73 GLY A CA 1
ATOM 571 C C . GLY A 1 73 ? -6.429 -6.547 -5.425 1.00 88.44 73 GLY A C 1
ATOM 572 O O . GLY A 1 73 ? -6.069 -5.379 -5.246 1.00 88.44 73 GLY A O 1
ATOM 573 N N . LYS A 1 74 ? -6.112 -7.229 -6.530 1.00 90.25 74 LYS A N 1
ATOM 574 C CA . LYS A 1 74 ? -5.330 -6.690 -7.657 1.00 90.25 74 LYS A CA 1
ATOM 575 C C . LYS A 1 74 ? -5.783 -5.286 -8.077 1.00 90.25 74 LYS A C 1
ATOM 577 O O . LYS A 1 74 ? -4.960 -4.395 -8.273 1.00 90.25 74 LYS A O 1
ATOM 582 N N . THR A 1 75 ? -7.095 -5.086 -8.200 1.00 88.69 75 THR A N 1
ATOM 583 C CA . THR A 1 75 ? -7.704 -3.809 -8.605 1.00 88.69 75 THR A CA 1
ATOM 584 C C . THR A 1 75 ? -7.414 -2.691 -7.606 1.00 88.69 75 THR A C 1
ATOM 586 O O . THR A 1 75 ? -7.192 -1.554 -8.011 1.00 88.69 75 THR A O 1
ATOM 589 N N . THR A 1 76 ? -7.361 -3.005 -6.310 1.00 88.62 76 THR A N 1
ATOM 590 C CA . THR A 1 76 ? -7.027 -2.043 -5.254 1.00 88.62 76 THR A CA 1
ATOM 591 C C . THR A 1 76 ? -5.586 -1.573 -5.387 1.00 88.62 76 THR A C 1
ATOM 593 O O . THR A 1 76 ? -5.350 -0.368 -5.397 1.00 88.62 76 THR A O 1
ATOM 596 N N . ILE A 1 77 ? -4.640 -2.501 -5.563 1.00 91.50 77 ILE A N 1
ATOM 597 C CA . ILE A 1 77 ? -3.226 -2.168 -5.786 1.00 91.50 77 ILE A CA 1
ATOM 598 C C . ILE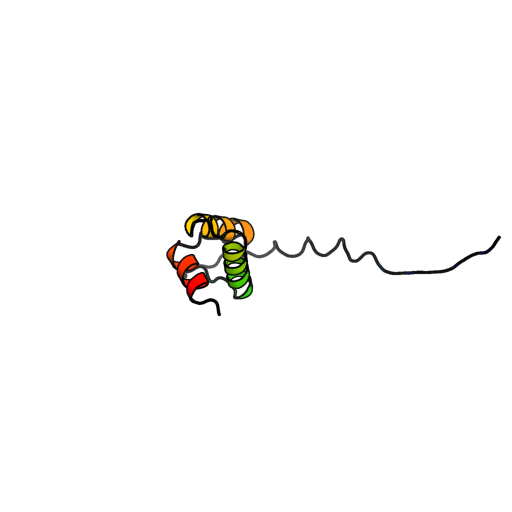 A 1 77 ? -3.050 -1.350 -7.064 1.00 91.50 77 ILE A C 1
ATOM 600 O O . ILE A 1 77 ? -2.378 -0.322 -7.053 1.00 91.50 77 ILE A O 1
ATOM 604 N N . HIS A 1 78 ? -3.697 -1.767 -8.152 1.00 91.62 78 HIS A N 1
ATOM 605 C CA . HIS A 1 78 ? -3.659 -1.033 -9.411 1.00 91.62 78 HIS A CA 1
ATOM 606 C C . HIS A 1 78 ? -4.184 0.400 -9.250 1.00 91.62 78 HIS A C 1
ATOM 608 O O . HIS A 1 78 ? -3.516 1.342 -9.668 1.00 91.62 78 HIS A O 1
ATOM 614 N N . ARG A 1 79 ? -5.329 0.577 -8.575 1.00 90.69 79 ARG A N 1
ATOM 615 C CA . ARG A 1 79 ? -5.907 1.898 -8.302 1.00 90.69 79 ARG A CA 1
ATOM 616 C C . ARG A 1 79 ? -4.974 2.763 -7.462 1.00 90.69 79 ARG A C 1
ATOM 618 O O . ARG A 1 79 ? -4.819 3.928 -7.786 1.00 90.69 79 ARG A O 1
ATOM 625 N N . ILE A 1 80 ? -4.343 2.200 -6.430 1.00 89.94 80 ILE A N 1
ATOM 626 C CA . ILE A 1 80 ? -3.384 2.920 -5.578 1.00 89.94 80 ILE A CA 1
ATOM 627 C C . ILE A 1 80 ? -2.224 3.458 -6.409 1.00 89.94 80 ILE A C 1
ATOM 629 O O . ILE A 1 80 ? -1.939 4.648 -6.335 1.00 89.94 80 ILE A O 1
ATOM 633 N N . ILE A 1 81 ? -1.622 2.601 -7.237 1.00 89.25 81 ILE A N 1
ATOM 634 C CA . ILE A 1 81 ? -0.493 2.970 -8.099 1.00 89.25 81 ILE A CA 1
ATOM 635 C C . ILE A 1 81 ? -0.908 4.033 -9.125 1.00 89.25 81 ILE A C 1
ATOM 637 O O . ILE A 1 81 ? -0.141 4.950 -9.382 1.00 89.25 81 ILE A O 1
ATOM 641 N N . GLN A 1 82 ? -2.115 3.941 -9.689 1.00 89.44 82 GLN A N 1
ATOM 642 C CA . GLN A 1 82 ? -2.632 4.946 -10.628 1.00 89.44 82 GLN A CA 1
ATOM 643 C C . GLN A 1 82 ? -3.013 6.274 -9.961 1.00 89.44 82 GLN A C 1
ATOM 645 O O . GLN A 1 82 ? -2.949 7.315 -10.603 1.00 89.44 82 GLN A O 1
ATOM 650 N N . SER A 1 83 ? -3.453 6.239 -8.702 1.00 83.81 83 SER A N 1
ATOM 651 C CA . SER A 1 83 ? -3.844 7.425 -7.929 1.00 83.81 83 SER A CA 1
ATOM 652 C C . SER A 1 83 ? -2.680 8.101 -7.204 1.00 83.81 83 SER A C 1
ATOM 654 O O . SER A 1 83 ? -2.888 9.110 -6.529 1.00 83.81 83 SER A O 1
ATOM 656 N N . ALA A 1 84 ? -1.483 7.517 -7.279 1.00 71.69 84 ALA A N 1
ATOM 657 C CA . ALA A 1 84 ? -0.288 8.098 -6.699 1.00 71.69 84 ALA A CA 1
ATOM 658 C C . ALA A 1 84 ? 0.105 9.367 -7.483 1.00 71.69 84 ALA A C 1
ATOM 660 O O . ALA A 1 84 ? 0.046 9.339 -8.714 1.00 71.69 84 ALA A O 1
ATOM 661 N N . PRO A 1 85 ? 0.435 10.472 -6.790 1.00 53.75 85 PRO A N 1
ATOM 662 C CA . PRO A 1 85 ? 0.875 11.711 -7.427 1.00 53.75 85 PRO A CA 1
ATOM 663 C C . PRO A 1 85 ? 2.251 11.578 -8.087 1.00 53.75 85 PRO A C 1
ATOM 665 O O . PRO A 1 85 ? 3.063 10.750 -7.609 1.00 53.75 85 PRO A O 1
#

Sequence (85 aa):
MWCKKESTLPALCLAYCQTIDQRATAATTIENILLTKLQQLSICNRRVEMPRLSYNDLAEWASNAFGLAKHPGKTTIHRIIQSAP